Protein AF-A0A367M1W2-F1 (afdb_monomer_lite)

Organism: Pseudomonas aeruginosa (NCBI:txid287)

Radius of gyration: 13.67 Å; chains: 1; bounding box: 28×31×32 Å

Sequence (84 aa):
EAFQAEYRVNLSLERPDGSIVLTLSNERGVAAKRLIRPAQLHDLEQLQRMIESIRFGIAIENGTSAPQLLQAMTQGKARWPIAI

Structure (mmCIF, N/CA/C/O backbone):
data_AF-A0A367M1W2-F1
#
_entry.id   AF-A0A367M1W2-F1
#
loop_
_atom_site.group_PDB
_atom_site.id
_atom_site.type_symbol
_atom_site.label_atom_id
_atom_site.label_alt_id
_atom_site.label_comp_id
_atom_site.label_asym_id
_atom_site.label_entity_id
_atom_site.label_seq_id
_atom_site.pdbx_PDB_ins_code
_atom_site.Cartn_x
_atom_site.Cartn_y
_atom_site.Cartn_z
_atom_site.occupancy
_atom_site.B_iso_or_equiv
_atom_site.auth_seq_id
_atom_site.auth_comp_id
_atom_site.auth_asym_id
_atom_site.auth_atom_id
_atom_site.pdbx_PDB_model_num
ATOM 1 N N . GLU A 1 1 ? 8.303 -0.657 5.414 1.00 60.50 1 GLU A N 1
ATOM 2 C CA . GLU A 1 1 ? 7.981 -0.336 6.825 1.00 60.50 1 GLU A CA 1
ATOM 3 C C . GLU A 1 1 ? 6.740 0.555 7.009 1.00 60.50 1 GLU A C 1
ATOM 5 O O . GLU A 1 1 ? 5.979 0.294 7.929 1.00 60.50 1 GLU A O 1
ATOM 10 N N . ALA A 1 2 ? 6.433 1.494 6.096 1.00 68.12 2 ALA A N 1
ATOM 11 C CA . ALA A 1 2 ? 5.350 2.502 6.193 1.00 68.12 2 ALA A CA 1
ATOM 12 C C . ALA A 1 2 ? 3.929 2.067 6.649 1.00 68.12 2 ALA A C 1
ATOM 14 O O . ALA A 1 2 ? 3.167 2.905 7.133 1.00 68.12 2 ALA A O 1
ATOM 15 N N . PHE A 1 3 ? 3.553 0.795 6.477 1.00 76.81 3 PHE A N 1
ATOM 16 C CA . PHE A 1 3 ? 2.243 0.254 6.880 1.00 76.81 3 PHE A CA 1
ATOM 17 C C . PHE A 1 3 ? 2.337 -0.978 7.786 1.00 76.81 3 PHE A C 1
ATOM 19 O O . PHE A 1 3 ? 1.328 -1.404 8.336 1.00 76.81 3 PHE A O 1
ATOM 26 N N . GLN A 1 4 ? 3.529 -1.561 7.944 1.00 75.69 4 GLN A N 1
ATOM 27 C CA . GLN A 1 4 ? 3.697 -2.892 8.543 1.00 75.69 4 GLN A CA 1
ATOM 28 C C . GLN A 1 4 ? 3.450 -2.916 10.059 1.00 75.69 4 GLN A C 1
ATOM 30 O O . GLN A 1 4 ? 3.204 -3.982 10.608 1.00 75.69 4 GLN A O 1
ATOM 35 N N . ALA A 1 5 ? 3.486 -1.755 10.723 1.00 78.69 5 ALA A N 1
ATOM 36 C CA . ALA A 1 5 ? 3.186 -1.635 12.150 1.00 78.69 5 ALA A CA 1
ATOM 37 C C . ALA A 1 5 ? 1.702 -1.883 12.481 1.00 78.69 5 ALA A C 1
ATOM 39 O O . ALA A 1 5 ? 1.388 -2.353 13.568 1.00 78.69 5 ALA A O 1
ATOM 40 N N . GLU A 1 6 ? 0.797 -1.567 11.551 1.00 76.38 6 GLU A N 1
ATOM 41 C CA . GLU A 1 6 ? -0.657 -1.591 11.784 1.00 76.38 6 GLU A CA 1
ATOM 42 C C . GLU A 1 6 ? -1.402 -2.510 10.805 1.00 76.38 6 GLU A C 1
ATOM 44 O O . GLU A 1 6 ? -2.523 -2.943 11.074 1.00 76.38 6 GLU A O 1
ATOM 49 N N . TYR A 1 7 ? -0.786 -2.825 9.664 1.00 85.00 7 TYR A N 1
ATOM 50 C CA . TYR A 1 7 ? -1.403 -3.590 8.591 1.00 85.00 7 TYR A CA 1
ATOM 51 C C . TYR A 1 7 ? -0.480 -4.702 8.117 1.00 85.00 7 TYR A C 1
ATOM 53 O O . TYR A 1 7 ? 0.713 -4.511 7.870 1.00 85.00 7 TYR A O 1
ATOM 61 N N . ARG A 1 8 ? -1.074 -5.866 7.865 1.00 87.19 8 ARG A N 1
ATOM 62 C CA . ARG A 1 8 ? -0.448 -6.897 7.053 1.00 87.19 8 ARG A CA 1
ATOM 63 C C . ARG A 1 8 ? -0.397 -6.407 5.610 1.00 87.19 8 ARG A C 1
ATOM 65 O O . ARG A 1 8 ? -1.432 -6.184 4.981 1.00 87.19 8 ARG A O 1
ATOM 72 N N . VAL A 1 9 ? 0.821 -6.259 5.105 1.00 89.75 9 VAL A N 1
ATOM 73 C CA . VAL A 1 9 ? 1.106 -5.841 3.733 1.00 89.75 9 VAL A CA 1
ATOM 74 C C . VAL A 1 9 ? 1.233 -7.083 2.859 1.00 89.75 9 VAL A C 1
ATOM 76 O O . VAL A 1 9 ? 2.131 -7.892 3.075 1.00 89.75 9 VAL A O 1
ATOM 79 N N . ASN A 1 10 ? 0.361 -7.229 1.864 1.00 89.25 10 ASN A N 1
ATOM 80 C CA . ASN A 1 10 ? 0.505 -8.239 0.819 1.00 89.25 10 ASN A CA 1
ATOM 81 C C . ASN A 1 10 ? 0.755 -7.550 -0.521 1.00 89.25 10 ASN A C 1
ATOM 83 O O . ASN A 1 10 ? -0.008 -6.674 -0.929 1.00 89.25 10 ASN A O 1
ATOM 87 N N . LEU A 1 11 ? 1.827 -7.964 -1.190 1.00 86.75 11 LEU A N 1
ATOM 88 C CA . LEU A 1 11 ? 2.179 -7.545 -2.539 1.00 86.75 11 LEU A CA 1
ATOM 89 C C . LEU A 1 11 ? 2.050 -8.765 -3.443 1.00 86.75 11 LEU A C 1
ATOM 91 O O . LEU A 1 11 ? 2.691 -9.786 -3.201 1.00 86.75 11 LEU A O 1
ATOM 95 N N . SER A 1 12 ? 1.209 -8.674 -4.464 1.00 89.12 12 SER A N 1
ATOM 96 C CA . SER A 1 12 ? 0.980 -9.775 -5.398 1.00 89.12 12 SER A CA 1
ATOM 97 C C . SER A 1 12 ? 1.161 -9.286 -6.823 1.00 89.12 12 SER A C 1
ATOM 99 O O . SER A 1 12 ? 0.562 -8.288 -7.216 1.00 89.12 12 SER A O 1
ATOM 101 N N . LEU A 1 13 ? 1.997 -9.977 -7.597 1.00 85.00 13 LEU A N 1
ATOM 102 C CA . LEU A 1 13 ? 2.132 -9.719 -9.025 1.00 85.00 13 LEU A CA 1
ATOM 103 C C . LEU A 1 13 ? 0.827 -10.146 -9.702 1.00 85.00 13 LEU A C 1
ATOM 105 O O . LEU A 1 13 ? 0.484 -11.326 -9.682 1.00 85.00 13 LEU A O 1
ATOM 109 N N . GLU A 1 14 ? 0.081 -9.195 -10.255 1.00 77.19 14 GLU A N 1
ATOM 110 C CA . GLU A 1 14 ? -1.241 -9.489 -10.824 1.00 77.19 14 GLU A CA 1
ATOM 111 C C . GLU A 1 14 ? -1.188 -9.612 -12.350 1.00 77.19 14 GLU A C 1
ATOM 113 O O . GLU A 1 14 ? -2.076 -10.202 -12.963 1.00 77.19 14 GLU A O 1
ATOM 118 N N . ARG A 1 15 ? -0.148 -9.056 -12.984 1.00 79.94 15 ARG A N 1
ATOM 119 C CA . ARG A 1 15 ? -0.061 -8.969 -14.441 1.00 79.94 15 ARG A CA 1
ATOM 120 C C . ARG A 1 15 ? 1.355 -9.208 -14.970 1.00 79.94 15 ARG A C 1
ATOM 122 O O . ARG A 1 15 ? 2.324 -8.812 -14.321 1.00 79.94 15 ARG A O 1
ATOM 129 N N . PRO A 1 16 ? 1.481 -9.763 -16.192 1.00 81.69 16 PRO A N 1
ATOM 130 C CA . PRO A 1 16 ? 2.766 -9.907 -16.879 1.00 81.69 16 PRO A CA 1
ATOM 131 C C . PRO A 1 16 ? 3.453 -8.570 -17.186 1.00 81.69 16 PRO A C 1
ATOM 133 O O . PRO A 1 16 ? 4.653 -8.546 -17.430 1.00 81.69 16 PRO A O 1
ATOM 136 N N . ASP A 1 17 ? 2.703 -7.461 -17.168 1.00 82.88 17 ASP A N 1
ATOM 137 C CA . ASP A 1 17 ? 3.225 -6.103 -17.372 1.00 82.88 17 ASP A CA 1
ATOM 138 C C . ASP A 1 17 ? 4.027 -5.568 -16.170 1.00 82.88 17 ASP A C 1
ATOM 140 O O . ASP A 1 17 ? 4.488 -4.428 -16.195 1.00 82.88 17 ASP A O 1
ATOM 144 N N . GLY A 1 18 ? 4.185 -6.373 -15.115 1.00 82.38 18 GLY A N 1
ATOM 145 C CA . GLY A 1 18 ? 4.912 -6.011 -13.903 1.00 82.38 18 GLY A CA 1
ATOM 146 C C . GLY A 1 18 ? 4.071 -5.255 -12.875 1.00 82.38 18 GLY A C 1
ATOM 147 O O . GLY A 1 18 ? 4.608 -4.842 -11.849 1.00 82.38 18 GLY A O 1
ATOM 148 N N . SER A 1 19 ? 2.771 -5.054 -13.113 1.00 87.75 19 SER A N 1
ATOM 149 C CA . SER A 1 19 ? 1.892 -4.413 -12.135 1.00 87.75 19 SER A CA 1
ATOM 150 C C . SER A 1 19 ? 1.692 -5.290 -10.898 1.00 87.75 19 SER A C 1
ATOM 152 O O . SER A 1 19 ? 1.446 -6.498 -10.983 1.00 87.75 19 SER A O 1
ATOM 154 N N . ILE A 1 20 ? 1.743 -4.650 -9.734 1.00 89.75 20 ILE A N 1
ATOM 155 C CA . ILE A 1 20 ? 1.621 -5.289 -8.426 1.00 89.75 20 ILE A CA 1
ATOM 156 C C . ILE A 1 20 ? 0.351 -4.781 -7.761 1.00 89.75 20 ILE A C 1
ATOM 158 O O . ILE A 1 20 ? 0.068 -3.585 -7.773 1.00 89.75 20 ILE A O 1
ATOM 162 N N . VAL A 1 21 ? -0.409 -5.670 -7.138 1.00 91.25 21 VAL A N 1
ATOM 163 C CA . VAL A 1 21 ? -1.478 -5.277 -6.228 1.00 91.25 21 VAL A CA 1
ATOM 164 C C . VAL A 1 21 ? -0.963 -5.256 -4.804 1.00 91.25 21 VAL A C 1
ATOM 166 O O . VAL A 1 21 ? -0.489 -6.259 -4.274 1.00 91.25 21 VAL A O 1
ATOM 169 N N . LEU A 1 22 ? -1.095 -4.086 -4.189 1.00 90.50 22 LEU A N 1
ATOM 170 C CA . LEU A 1 22 ? -0.925 -3.872 -2.768 1.00 90.50 22 LEU A CA 1
ATOM 171 C C . LEU A 1 22 ? -2.271 -4.063 -2.081 1.00 90.50 22 LEU A C 1
ATOM 173 O O . LEU A 1 22 ? -3.233 -3.350 -2.366 1.00 90.50 22 LEU A O 1
ATOM 177 N N . THR A 1 23 ? -2.313 -4.996 -1.142 1.00 91.12 23 THR A N 1
ATOM 178 C CA . THR A 1 23 ? -3.435 -5.164 -0.223 1.00 91.12 23 THR A CA 1
ATOM 179 C C . THR A 1 23 ? -2.943 -4.908 1.193 1.00 91.12 23 THR A C 1
ATOM 181 O O . THR A 1 23 ? -2.002 -5.554 1.657 1.00 91.12 23 THR A O 1
ATOM 184 N N . LEU A 1 24 ? -3.581 -3.957 1.866 1.00 89.56 24 LEU A N 1
ATOM 185 C CA . LEU A 1 24 ? -3.397 -3.672 3.281 1.00 89.56 24 LEU A CA 1
ATOM 186 C C . LEU A 1 24 ? -4.594 -4.239 4.027 1.00 89.56 24 LEU A C 1
ATOM 188 O O . LEU A 1 24 ? -5.738 -3.893 3.736 1.00 89.56 24 LEU A O 1
ATOM 192 N N . SER A 1 25 ? -4.333 -5.122 4.979 1.00 88.12 25 SER A N 1
ATOM 193 C CA . SER A 1 25 ? -5.376 -5.788 5.758 1.00 88.12 25 SER A CA 1
ATOM 194 C C . SER A 1 25 ? -4.993 -5.872 7.226 1.00 88.12 25 SER A C 1
ATOM 196 O O . SER A 1 25 ? -3.813 -5.998 7.544 1.00 88.12 25 SER A O 1
ATOM 198 N N . ASN A 1 26 ? -5.977 -5.849 8.112 1.00 87.44 26 ASN A N 1
ATOM 199 C CA . ASN A 1 26 ? -5.815 -6.063 9.547 1.00 87.44 26 ASN A CA 1
ATOM 200 C C . ASN A 1 26 ? -6.944 -6.974 10.064 1.00 87.44 26 ASN A C 1
ATOM 202 O O . ASN A 1 26 ? -7.655 -7.602 9.280 1.00 87.44 26 ASN A O 1
ATOM 206 N N . GLU A 1 27 ? -7.119 -7.053 11.381 1.00 84.12 27 GLU A N 1
ATOM 207 C CA . GLU A 1 27 ? -8.145 -7.893 12.018 1.00 84.12 27 GLU A CA 1
ATOM 208 C C . GLU A 1 27 ? -9.585 -7.504 11.640 1.00 84.12 27 GLU A C 1
ATOM 210 O O . GLU A 1 27 ? -10.500 -8.310 11.780 1.00 84.12 27 GLU A O 1
ATOM 215 N N . ARG A 1 28 ? -9.797 -6.288 11.120 1.00 83.31 28 ARG A N 1
ATOM 216 C CA . ARG A 1 28 ? -11.103 -5.804 10.647 1.00 83.31 28 ARG A CA 1
ATOM 217 C C . ARG A 1 28 ? -11.368 -6.132 9.174 1.00 83.31 28 ARG A C 1
ATOM 219 O O . ARG A 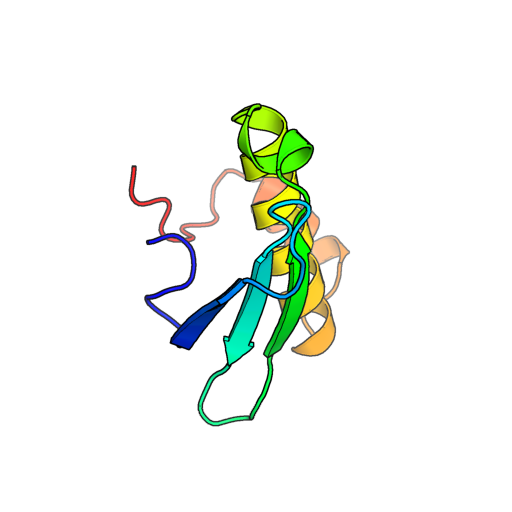1 28 ? -12.451 -5.836 8.680 1.00 83.31 28 ARG A O 1
ATOM 226 N N . GLY A 1 29 ? -10.406 -6.736 8.473 1.00 86.38 29 GLY A N 1
ATOM 227 C CA . GLY A 1 29 ? -10.498 -7.075 7.054 1.00 86.38 29 GLY A CA 1
ATOM 228 C C . GLY A 1 29 ? -9.535 -6.269 6.182 1.00 86.38 29 GLY A C 1
ATOM 229 O O . GLY A 1 29 ? -8.441 -5.895 6.607 1.00 86.38 29 GLY A O 1
ATOM 230 N N . VAL A 1 30 ? -9.911 -6.043 4.922 1.00 89.38 30 VAL A N 1
ATOM 231 C CA . VAL A 1 30 ? -9.098 -5.279 3.964 1.00 89.38 30 VAL A CA 1
ATOM 232 C C . VAL A 1 30 ? -9.317 -3.788 4.204 1.00 89.38 30 VAL A C 1
ATOM 234 O O . VAL A 1 30 ? -10.419 -3.295 4.007 1.00 89.38 30 VAL A O 1
ATOM 237 N N . ALA A 1 31 ? -8.260 -3.086 4.605 1.00 85.94 31 ALA A N 1
ATOM 238 C CA . ALA A 1 31 ? -8.269 -1.646 4.847 1.00 85.94 31 ALA A CA 1
ATOM 239 C C . ALA 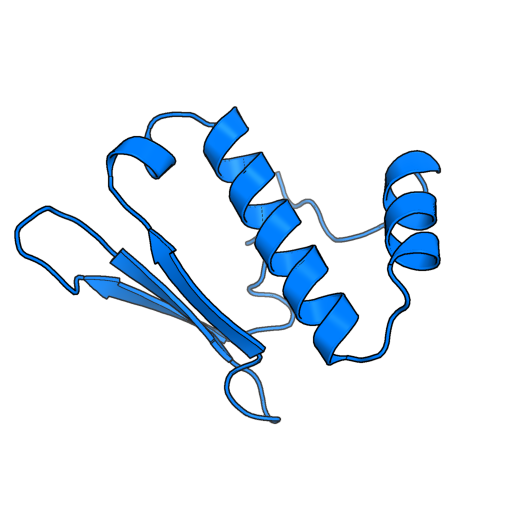A 1 31 ? -7.959 -0.833 3.585 1.00 85.94 31 ALA A C 1
ATOM 241 O O . ALA A 1 31 ? -8.388 0.303 3.467 1.00 85.94 31 ALA A O 1
ATOM 242 N N . ALA A 1 32 ? -7.186 -1.387 2.647 1.00 87.62 32 ALA A N 1
ATOM 243 C CA . ALA A 1 32 ? -6.988 -0.784 1.334 1.00 87.62 32 ALA A CA 1
ATOM 244 C C . ALA A 1 32 ? -6.558 -1.837 0.311 1.00 87.62 32 ALA A C 1
ATOM 246 O O . ALA A 1 32 ? -5.816 -2.769 0.629 1.00 87.62 32 ALA A O 1
ATOM 247 N N . LYS A 1 33 ? -6.958 -1.651 -0.948 1.00 90.44 33 LYS A N 1
ATOM 248 C CA . LYS A 1 33 ? -6.475 -2.444 -2.083 1.00 90.44 33 LYS A CA 1
ATOM 249 C C . LYS A 1 33 ? -6.164 -1.526 -3.258 1.00 90.44 33 LYS A C 1
ATOM 251 O O . LYS A 1 33 ? -7.019 -0.747 -3.672 1.00 90.44 33 LYS A O 1
ATOM 256 N N . ARG A 1 34 ? -4.948 -1.607 -3.804 1.00 89.12 34 ARG A N 1
ATOM 257 C CA . ARG A 1 34 ? -4.507 -0.729 -4.894 1.00 89.12 34 ARG A CA 1
ATOM 258 C C . ARG A 1 34 ? -3.611 -1.440 -5.897 1.00 89.12 34 ARG A C 1
ATOM 260 O O . ARG A 1 34 ? -2.672 -2.131 -5.518 1.00 89.12 34 ARG A O 1
ATOM 267 N N . L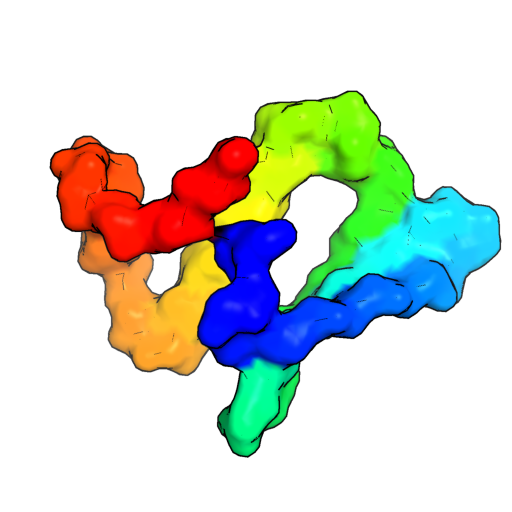EU A 1 35 ? -3.887 -1.215 -7.179 1.00 89.38 35 LEU A N 1
ATOM 268 C CA . LEU A 1 35 ? -2.991 -1.584 -8.270 1.00 89.38 35 LEU A CA 1
ATOM 269 C C . LEU A 1 35 ? -1.881 -0.537 -8.392 1.00 89.38 35 LEU A C 1
ATOM 271 O O . LEU A 1 35 ? -2.161 0.662 -8.462 1.00 89.38 35 LEU A O 1
ATOM 275 N N . ILE A 1 36 ? -0.643 -1.007 -8.445 1.00 87.50 36 ILE A N 1
ATOM 276 C CA . ILE A 1 36 ? 0.567 -0.210 -8.595 1.00 87.50 36 ILE A CA 1
ATOM 277 C C . ILE A 1 36 ? 1.227 -0.625 -9.902 1.00 87.50 36 ILE A C 1
ATOM 279 O O . ILE A 1 36 ? 1.584 -1.788 -10.092 1.00 87.50 36 ILE A O 1
ATOM 283 N N . ARG A 1 37 ? 1.382 0.331 -10.815 1.00 86.81 37 ARG A N 1
ATOM 284 C CA . ARG A 1 37 ? 2.100 0.105 -12.071 1.00 86.81 37 ARG A CA 1
ATOM 285 C C . ARG A 1 37 ? 3.606 0.280 -11.855 1.00 86.81 37 ARG A C 1
ATOM 287 O O . ARG A 1 37 ? 3.985 1.135 -11.054 1.00 86.81 37 ARG A O 1
ATOM 294 N N . PRO A 1 38 ? 4.468 -0.406 -12.626 1.00 82.12 38 PRO A N 1
ATOM 295 C CA . PRO A 1 38 ? 5.923 -0.255 -12.514 1.00 82.12 38 PRO A CA 1
ATOM 296 C C . PRO A 1 38 ? 6.394 1.201 -12.610 1.00 82.12 38 PRO A C 1
ATOM 298 O O . PRO A 1 38 ? 7.230 1.643 -11.830 1.00 82.12 38 PRO A O 1
ATOM 301 N N . ALA A 1 39 ? 5.786 1.986 -13.505 1.00 80.06 39 ALA A N 1
ATOM 302 C CA . ALA A 1 39 ? 6.112 3.400 -13.691 1.00 80.06 39 ALA A CA 1
ATOM 303 C C . ALA A 1 39 ? 5.891 4.265 -12.433 1.00 80.06 39 ALA A C 1
ATOM 305 O O . ALA A 1 39 ? 6.505 5.315 -12.304 1.00 80.06 39 ALA A O 1
ATOM 306 N N . GLN A 1 40 ? 5.033 3.834 -11.503 1.00 74.06 40 GLN A N 1
ATOM 307 C CA . GLN A 1 40 ? 4.783 4.545 -10.243 1.00 74.06 40 GLN A CA 1
ATOM 308 C C . GLN A 1 40 ? 5.819 4.209 -9.163 1.00 74.06 40 GLN A C 1
ATOM 310 O O . GLN A 1 40 ? 5.903 4.921 -8.170 1.00 74.06 40 GLN A O 1
ATOM 315 N N . LEU A 1 41 ? 6.586 3.130 -9.343 1.00 75.88 41 LEU A N 1
ATOM 316 C CA . LEU A 1 41 ? 7.630 2.697 -8.412 1.00 75.88 41 LEU A CA 1
ATOM 317 C C . LEU A 1 41 ? 9.000 3.306 -8.731 1.00 75.88 41 LEU A C 1
ATOM 319 O O . LEU A 1 41 ? 9.859 3.345 -7.860 1.00 75.88 41 LEU A O 1
ATOM 323 N N . HIS A 1 42 ? 9.215 3.764 -9.967 1.00 78.94 42 HIS A N 1
ATOM 324 C CA . HIS A 1 42 ? 10.501 4.319 -10.405 1.00 78.94 42 HIS A CA 1
ATOM 325 C C . HIS A 1 42 ? 10.776 5.747 -9.923 1.00 78.94 42 HIS A C 1
ATOM 327 O O . HIS A 1 42 ? 11.910 6.205 -10.029 1.00 78.94 42 HIS A O 1
ATOM 333 N N . ASP A 1 43 ? 9.772 6.442 -9.396 1.00 82.56 43 ASP A N 1
ATOM 334 C CA . ASP A 1 43 ? 9.905 7.810 -8.910 1.00 82.56 43 ASP A CA 1
ATOM 335 C C . ASP A 1 43 ? 9.586 7.856 -7.410 1.00 82.56 43 ASP A C 1
ATOM 337 O O . ASP A 1 43 ? 8.491 7.483 -6.976 1.00 82.56 43 ASP A O 1
ATOM 341 N N . LEU A 1 44 ? 10.570 8.282 -6.612 1.00 81.44 44 LEU A N 1
ATOM 342 C CA . LEU A 1 44 ? 10.462 8.305 -5.154 1.00 81.44 44 LEU A CA 1
ATOM 343 C C . LEU A 1 44 ? 9.375 9.278 -4.673 1.00 81.44 44 LEU A C 1
ATOM 345 O O . LEU A 1 44 ? 8.685 8.981 -3.698 1.00 81.44 44 LEU A O 1
ATOM 349 N N . GLU A 1 45 ? 9.184 10.4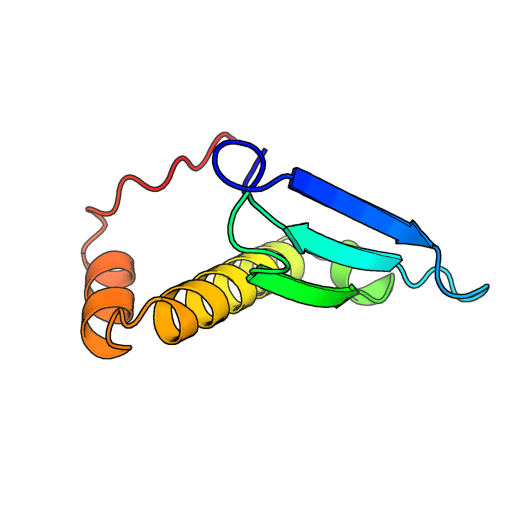05 -5.358 1.00 84.69 45 GLU A N 1
ATOM 350 C CA . GLU A 1 45 ? 8.159 11.389 -5.011 1.00 84.69 45 GLU A CA 1
ATOM 351 C C . GLU A 1 45 ? 6.762 10.831 -5.309 1.00 84.69 45 GLU A C 1
ATOM 353 O O . GLU A 1 45 ? 5.854 10.913 -4.481 1.00 84.69 45 GLU A O 1
ATOM 358 N N . GLN A 1 46 ? 6.593 10.176 -6.457 1.00 82.94 46 GLN A N 1
ATOM 359 C CA . GLN A 1 46 ? 5.340 9.513 -6.820 1.00 82.94 46 GLN A CA 1
ATOM 360 C C . GLN A 1 46 ? 5.005 8.367 -5.863 1.00 82.94 46 GLN A C 1
ATOM 362 O O . GLN A 1 46 ? 3.837 8.185 -5.502 1.00 82.94 46 GLN A O 1
ATOM 367 N N . LEU A 1 47 ? 6.018 7.627 -5.408 1.00 83.75 47 LEU A N 1
ATOM 368 C CA . LEU A 1 47 ? 5.852 6.590 -4.400 1.00 83.75 47 LEU A CA 1
ATOM 369 C C . LEU A 1 47 ? 5.395 7.180 -3.060 1.00 83.75 47 LEU A C 1
ATOM 371 O O . LEU A 1 47 ? 4.452 6.665 -2.456 1.00 83.75 47 LEU A O 1
ATOM 375 N N . GLN A 1 48 ? 6.006 8.279 -2.613 1.00 83.69 48 GLN A N 1
ATOM 376 C CA . GLN A 1 48 ? 5.595 8.982 -1.395 1.00 83.69 48 GLN A CA 1
ATOM 377 C C . GLN A 1 48 ? 4.157 9.503 -1.504 1.00 83.69 48 GLN A C 1
ATOM 379 O O . GLN A 1 48 ? 3.329 9.184 -0.650 1.00 83.69 48 GLN A O 1
ATOM 384 N N . ARG A 1 49 ? 3.813 10.181 -2.606 1.00 84.12 49 ARG A N 1
ATOM 385 C CA . ARG A 1 49 ? 2.444 10.652 -2.885 1.00 84.12 49 ARG A CA 1
ATOM 386 C C . ARG A 1 49 ? 1.432 9.501 -2.889 1.00 84.12 49 ARG A C 1
ATOM 388 O O . ARG A 1 49 ? 0.310 9.644 -2.400 1.00 84.12 49 ARG A O 1
ATOM 395 N N . MET A 1 50 ? 1.812 8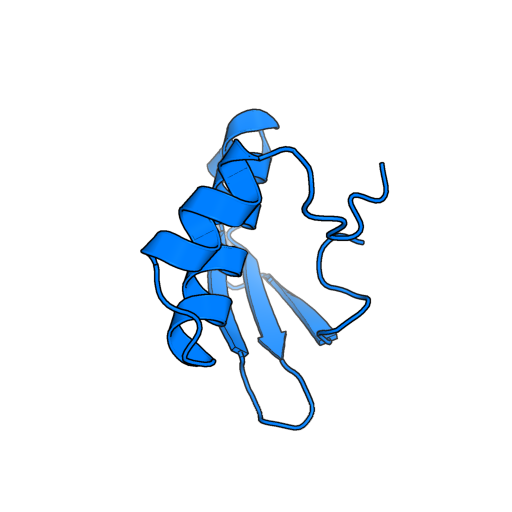.336 -3.419 1.00 84.62 50 MET A N 1
ATOM 396 C CA . MET A 1 50 ? 0.967 7.140 -3.397 1.00 84.62 50 MET A CA 1
ATOM 397 C C . MET A 1 50 ? 0.733 6.643 -1.967 1.00 84.62 50 MET A C 1
ATOM 399 O O . MET A 1 50 ? -0.406 6.346 -1.603 1.00 84.62 50 MET A O 1
ATOM 403 N N . ILE A 1 51 ? 1.790 6.565 -1.158 1.00 85.50 51 ILE A N 1
ATOM 404 C CA . ILE A 1 51 ? 1.712 6.163 0.251 1.00 85.50 51 ILE A CA 1
ATOM 405 C C . ILE A 1 51 ? 0.791 7.117 1.024 1.00 85.50 51 ILE A C 1
ATOM 407 O O . ILE A 1 51 ? -0.096 6.654 1.742 1.00 85.50 51 ILE A O 1
ATOM 411 N N . GLU A 1 52 ? 0.931 8.429 0.835 1.00 84.62 52 GLU A N 1
ATOM 412 C CA . GLU A 1 52 ? 0.067 9.433 1.466 1.00 84.62 52 GLU A CA 1
ATOM 413 C C . GLU A 1 52 ? -1.397 9.296 1.035 1.0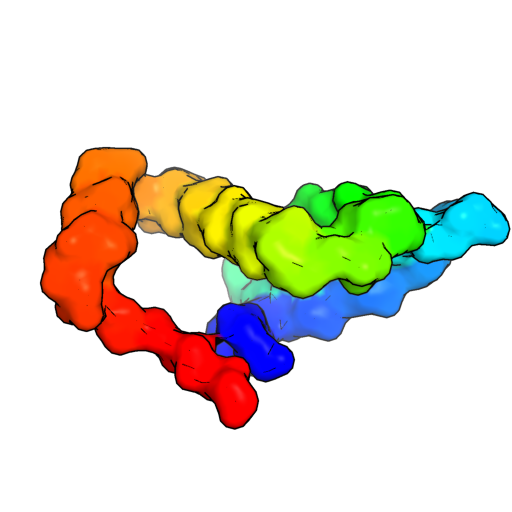0 84.62 52 GLU A C 1
ATOM 415 O O . GLU A 1 52 ? -2.290 9.296 1.883 1.00 84.62 52 GLU A O 1
ATOM 420 N N . SER A 1 53 ? -1.657 9.089 -0.260 1.00 85.12 53 SER A N 1
ATOM 421 C CA . SER A 1 53 ? -3.012 8.859 -0.777 1.00 85.12 53 SER A CA 1
ATOM 422 C C . SER A 1 53 ? -3.672 7.631 -0.144 1.00 85.12 53 SER A C 1
ATOM 424 O O . SER A 1 53 ? -4.856 7.675 0.189 1.00 85.12 53 SER A O 1
ATOM 426 N N . ILE A 1 54 ? -2.918 6.545 0.050 1.00 85.75 54 ILE A N 1
ATOM 427 C CA . ILE A 1 54 ? -3.423 5.326 0.693 1.00 85.75 54 ILE A CA 1
ATOM 428 C C . ILE A 1 54 ? -3.744 5.586 2.170 1.00 85.75 54 ILE A C 1
ATOM 430 O O . ILE A 1 54 ? -4.811 5.202 2.641 1.00 85.75 54 ILE A O 1
ATOM 434 N N . ARG A 1 55 ? -2.858 6.282 2.892 1.00 84.00 55 ARG A N 1
ATOM 435 C CA . ARG A 1 55 ? -3.064 6.637 4.309 1.00 84.00 55 ARG A CA 1
ATOM 436 C C . ARG A 1 55 ? -4.283 7.526 4.496 1.00 84.00 55 ARG A C 1
ATOM 438 O O . ARG A 1 55 ? -5.057 7.310 5.424 1.00 84.00 55 ARG A O 1
ATOM 445 N N . PHE A 1 56 ? -4.474 8.480 3.590 1.00 80.31 56 PHE A N 1
ATOM 446 C CA . PHE A 1 56 ? -5.646 9.338 3.586 1.00 80.31 56 PHE A CA 1
ATOM 447 C C . PHE A 1 56 ? -6.930 8.534 3.355 1.00 80.31 56 PHE A C 1
ATOM 449 O O . PHE A 1 56 ? -7.861 8.667 4.141 1.00 80.31 56 PHE A O 1
ATOM 456 N N . GLY A 1 57 ? -6.965 7.651 2.348 1.00 81.62 57 GLY A N 1
ATOM 457 C CA . GLY A 1 57 ? -8.124 6.789 2.079 1.00 81.62 57 GLY A CA 1
ATOM 458 C C . GLY A 1 57 ? -8.539 5.958 3.297 1.00 81.62 57 GLY A C 1
ATOM 459 O O . GLY A 1 57 ? -9.689 6.023 3.721 1.00 81.62 57 GLY A O 1
ATOM 460 N N . ILE A 1 58 ? -7.572 5.293 3.935 1.00 82.12 58 ILE A N 1
ATOM 461 C CA . ILE A 1 58 ? -7.801 4.492 5.148 1.00 82.12 58 ILE A CA 1
ATOM 462 C C . ILE A 1 58 ? -8.347 5.346 6.296 1.00 82.12 58 ILE A C 1
ATOM 464 O O . ILE A 1 58 ? -9.221 4.919 7.049 1.00 82.12 58 ILE A O 1
ATOM 468 N N . ALA A 1 59 ? -7.818 6.554 6.476 1.00 77.19 59 ALA A N 1
ATOM 469 C CA . ALA A 1 59 ? -8.246 7.417 7.562 1.00 77.19 59 ALA A CA 1
ATOM 470 C C . ALA A 1 59 ? -9.680 7.938 7.369 1.00 77.19 59 ALA A C 1
ATOM 472 O O . ALA A 1 59 ? -10.423 8.010 8.349 1.00 77.19 59 ALA A O 1
ATOM 473 N N . ILE A 1 60 ? -10.089 8.215 6.126 1.00 75.12 60 ILE A N 1
ATOM 474 C CA . ILE A 1 60 ? -11.484 8.528 5.784 1.00 75.12 60 ILE A CA 1
ATOM 475 C C . ILE A 1 60 ? -12.395 7.332 6.088 1.00 75.12 60 ILE A C 1
ATOM 477 O O . ILE A 1 60 ? -13.421 7.507 6.742 1.00 75.12 60 ILE A O 1
ATOM 481 N N . GLU A 1 61 ? -12.009 6.119 5.680 1.00 74.19 61 GLU A N 1
ATOM 482 C CA . GLU A 1 61 ? -12.787 4.898 5.951 1.00 74.19 61 GLU A CA 1
ATOM 483 C C . GLU A 1 61 ? -12.915 4.597 7.454 1.00 74.19 61 GLU A C 1
ATOM 485 O O . GLU A 1 61 ? -13.955 4.129 7.909 1.00 74.19 61 GLU A O 1
ATOM 490 N N . ASN A 1 62 ? -11.906 4.950 8.255 1.00 71.12 62 ASN A N 1
ATOM 491 C CA . ASN A 1 62 ? -11.950 4.854 9.717 1.00 71.12 62 ASN A CA 1
ATOM 492 C C . ASN A 1 62 ? -12.722 6.004 10.403 1.00 71.12 62 ASN A C 1
ATOM 494 O O . ASN A 1 62 ? -12.737 6.076 11.632 1.00 71.12 62 ASN A O 1
ATOM 498 N N . GLY A 1 63 ? -13.346 6.914 9.646 1.00 65.12 63 GLY A N 1
ATOM 499 C CA . GLY A 1 63 ? -14.135 8.028 10.183 1.00 65.12 63 GLY A CA 1
ATOM 500 C C . GLY A 1 63 ? -13.313 9.238 10.641 1.00 65.12 63 GLY A C 1
ATOM 501 O O . GLY A 1 63 ? -13.847 10.135 11.295 1.00 65.12 63 GLY A O 1
ATOM 502 N N . THR A 1 64 ? -12.022 9.301 10.300 1.00 63.41 64 THR A N 1
ATOM 503 C CA . THR A 1 64 ? -11.200 10.494 10.542 1.00 63.41 64 THR A CA 1
ATOM 504 C C . THR A 1 64 ? -11.501 11.526 9.464 1.00 63.41 64 THR A C 1
ATOM 506 O O . THR A 1 64 ? -11.413 11.241 8.273 1.00 63.41 64 THR A O 1
ATOM 509 N N . SER A 1 65 ? -11.869 12.744 9.859 1.00 58.34 65 SER A N 1
ATOM 510 C CA . SER A 1 65 ? -12.325 13.746 8.894 1.00 58.34 65 SER A CA 1
ATOM 511 C C . SER A 1 65 ? -11.160 14.303 8.065 1.00 58.34 65 SER A C 1
ATOM 513 O O . SER A 1 65 ? -10.108 14.647 8.608 1.00 58.34 65 SER A O 1
ATOM 515 N N . ALA A 1 66 ? -11.371 14.485 6.755 1.00 60.41 66 ALA A N 1
ATOM 516 C CA . ALA A 1 66 ? -10.405 15.080 5.817 1.00 60.41 66 ALA A CA 1
ATOM 517 C C . ALA A 1 66 ? -9.689 16.356 6.331 1.00 60.41 66 ALA A C 1
ATOM 519 O O . ALA A 1 66 ? -8.474 16.459 6.154 1.00 60.41 66 ALA A O 1
ATOM 520 N N . PRO A 1 67 ? -10.363 17.305 7.019 1.00 61.16 67 PRO A N 1
ATOM 521 C CA . PRO A 1 67 ? -9.708 18.495 7.563 1.00 61.16 67 PRO A CA 1
ATOM 522 C C . PRO A 1 67 ? -8.769 18.190 8.736 1.00 61.16 67 PRO A C 1
ATOM 524 O O . PRO A 1 67 ? -7.751 18.859 8.880 1.00 61.16 67 PRO A O 1
ATOM 527 N N . GLN A 1 68 ? -9.083 17.189 9.567 1.00 59.38 68 GLN A N 1
ATOM 528 C CA . GLN A 1 68 ? -8.226 16.770 10.685 1.00 59.38 68 GLN A CA 1
ATOM 529 C C . GLN A 1 68 ? -6.949 16.104 10.166 1.00 59.38 68 GLN A C 1
ATOM 531 O O . GLN A 1 68 ? -5.868 16.325 10.708 1.00 59.38 68 GLN A O 1
ATOM 536 N N . LEU A 1 69 ? -7.065 15.344 9.074 1.00 62.50 69 LEU A N 1
ATOM 537 C CA . LEU A 1 69 ? -5.927 14.732 8.391 1.00 62.50 69 LEU A CA 1
ATOM 538 C C . LEU A 1 69 ? -5.027 15.785 7.747 1.00 62.50 69 LEU A C 1
ATOM 540 O O . LEU A 1 69 ? -3.820 15.777 7.972 1.00 62.50 69 LEU A O 1
ATOM 544 N N . LEU A 1 70 ? -5.611 16.741 7.022 1.00 61.38 70 LEU A N 1
ATOM 545 C CA . LEU A 1 70 ? -4.864 17.832 6.399 1.00 61.38 70 LEU A CA 1
ATOM 546 C C . LEU A 1 70 ? -4.168 18.725 7.444 1.00 61.38 70 LEU A C 1
ATOM 548 O O . LEU A 1 70 ? -3.031 19.151 7.243 1.00 61.38 70 LEU A O 1
ATOM 552 N N . GLN A 1 71 ? -4.810 18.968 8.591 1.00 61.19 71 GLN A N 1
ATOM 553 C CA . GLN A 1 71 ? -4.196 19.675 9.719 1.00 61.19 71 GLN A CA 1
ATOM 554 C C . GLN A 1 71 ? -3.036 18.880 10.333 1.00 61.19 71 GLN A C 1
ATOM 556 O O . GLN A 1 71 ? -1.978 19.445 10.588 1.00 61.19 71 GLN A O 1
ATOM 561 N N . ALA A 1 72 ? -3.179 17.565 10.508 1.00 61.38 72 ALA A N 1
ATOM 562 C CA . ALA A 1 72 ? -2.095 16.715 11.000 1.00 61.38 72 ALA A CA 1
ATOM 563 C C . ALA A 1 72 ? -0.877 16.711 10.052 1.00 61.38 72 ALA A C 1
ATOM 565 O O . ALA A 1 72 ? 0.262 16.711 10.517 1.00 61.38 72 ALA A O 1
ATOM 566 N N . MET A 1 73 ? -1.109 16.764 8.736 1.00 62.62 73 MET A N 1
ATOM 567 C CA . MET A 1 73 ? -0.051 16.847 7.719 1.00 62.62 73 MET A CA 1
ATOM 568 C C . MET A 1 73 ? 0.632 18.224 7.683 1.00 62.62 73 MET A C 1
ATOM 570 O O . MET A 1 73 ? 1.845 18.303 7.521 1.00 62.62 73 MET A O 1
ATOM 574 N N . THR A 1 74 ? -0.121 19.313 7.873 1.00 60.53 74 THR A N 1
ATOM 575 C CA . THR A 1 74 ? 0.407 20.692 7.814 1.00 60.53 74 THR A CA 1
ATOM 576 C C . THR A 1 74 ? 1.043 21.174 9.120 1.00 60.53 74 THR A C 1
ATOM 578 O O . THR A 1 74 ? 1.900 22.051 9.085 1.00 60.53 74 THR A O 1
ATOM 581 N N . GLN A 1 75 ? 0.685 20.604 10.275 1.00 53.66 75 GLN A N 1
ATOM 582 C CA . GLN A 1 75 ? 1.237 21.025 11.568 1.00 53.66 75 GLN A CA 1
ATOM 583 C C . GLN A 1 75 ? 2.603 20.415 11.919 1.00 53.66 75 GLN A C 1
ATOM 585 O O . GLN A 1 75 ? 3.110 20.694 13.004 1.00 53.66 75 GLN A O 1
ATOM 590 N N . GLY A 1 76 ? 3.198 19.549 11.086 1.00 50.44 76 GLY A N 1
ATOM 591 C CA . GLY A 1 76 ? 4.486 18.886 11.382 1.00 50.44 76 GLY A CA 1
ATOM 592 C C . GLY A 1 76 ? 4.495 18.031 12.666 1.00 50.44 76 GLY A C 1
ATOM 593 O O . GLY A 1 76 ? 5.485 17.382 12.992 1.00 50.44 76 GLY A O 1
ATOM 594 N N . LYS A 1 77 ? 3.375 17.996 13.393 1.00 43.78 77 LYS A N 1
ATOM 595 C CA . LYS A 1 77 ? 3.134 17.260 14.629 1.00 43.78 77 LYS A CA 1
ATOM 596 C C . LYS A 1 77 ? 2.133 16.158 14.347 1.00 43.78 77 LYS A C 1
ATOM 598 O O . LYS A 1 77 ? 1.093 16.030 14.982 1.00 43.78 77 LYS A O 1
ATOM 603 N N . ALA A 1 78 ? 2.485 15.326 13.390 1.00 43.94 78 ALA A N 1
ATOM 604 C CA . ALA A 1 78 ? 1.934 14.003 13.317 1.00 43.94 78 ALA A CA 1
ATOM 605 C C . ALA A 1 78 ? 3.126 13.064 13.218 1.00 43.94 78 ALA A C 1
ATOM 607 O O . ALA A 1 78 ? 3.638 12.770 12.145 1.00 43.94 78 ALA A O 1
ATOM 608 N N . ARG A 1 79 ? 3.578 12.625 14.396 1.00 42.53 79 ARG A N 1
ATOM 609 C CA . ARG A 1 79 ? 4.264 11.349 14.574 1.00 42.53 79 ARG A CA 1
ATOM 610 C C . ARG A 1 79 ? 3.351 10.274 13.984 1.00 42.53 79 ARG A C 1
ATOM 612 O O . ARG A 1 79 ? 2.558 9.663 14.686 1.00 42.53 79 ARG A O 1
ATOM 619 N N . TRP A 1 80 ? 3.422 10.103 12.679 1.00 46.91 80 TRP A N 1
ATOM 620 C CA . TRP A 1 80 ? 3.222 8.815 12.053 1.00 46.91 80 TRP A CA 1
ATOM 621 C C . TRP A 1 80 ? 4.639 8.273 11.867 1.00 46.91 80 TRP A C 1
ATOM 623 O O . TRP A 1 80 ? 5.536 9.065 11.571 1.00 46.91 80 TRP A O 1
ATOM 633 N N . PRO A 1 81 ? 4.891 6.985 12.125 1.00 37.22 81 PRO A N 1
ATOM 634 C CA . PRO A 1 81 ? 6.234 6.435 12.049 1.00 37.22 81 PRO A CA 1
ATOM 635 C C . PRO A 1 81 ? 6.703 6.479 10.592 1.00 37.22 81 PRO A C 1
ATOM 637 O O . PRO A 1 81 ? 6.412 5.595 9.792 1.00 37.22 81 PRO A O 1
ATOM 640 N N . ILE A 1 82 ? 7.402 7.554 10.242 1.00 39.97 82 ILE A N 1
ATOM 641 C CA . ILE A 1 82 ? 8.282 7.606 9.087 1.00 39.97 82 ILE A CA 1
ATOM 642 C C . ILE A 1 82 ? 9.552 6.905 9.570 1.00 39.97 82 ILE A C 1
ATOM 644 O O . ILE A 1 82 ? 10.416 7.528 10.180 1.00 39.97 82 ILE A O 1
ATOM 648 N N . ALA A 1 83 ? 9.605 5.584 9.416 1.00 41.81 83 ALA A N 1
ATOM 649 C CA . ALA A 1 83 ? 10.879 4.880 9.453 1.00 41.81 83 ALA A CA 1
ATOM 650 C C . ALA A 1 83 ? 11.541 5.129 8.091 1.00 41.81 83 ALA A C 1
ATOM 652 O O . ALA A 1 83 ? 10.976 4.749 7.060 1.00 41.81 83 ALA A O 1
ATOM 653 N N . ILE A 1 84 ? 12.644 5.881 8.120 1.00 44.88 84 ILE A N 1
ATOM 654 C CA . ILE A 1 84 ? 13.582 6.093 7.010 1.00 44.88 84 ILE A CA 1
ATOM 655 C C . ILE A 1 84 ? 14.640 5.001 7.112 1.00 44.88 84 ILE A C 1
ATOM 657 O O . ILE A 1 84 ? 15.093 4.774 8.259 1.00 44.88 84 ILE A O 1
#

pLDDT: mean 75.43, std 14.64, range [37.22, 91.25]

Foldseek 3Di:
DLQVVAWDWDWAQPDPQRKIWTWTADPVGTLDIDIDGPVQVVDPVSVVVVSLVSVLSSCVVVVNDPVNSVCCVVVVPDPDPPPD

Secondary structure (DSSP, 8-state):
-TTTTTSEEEEEE--TT--EEEEEEETTEEEEEEEE-HHHHS-HHHHHHHHHHHHHHHHHHTT--HHHHHHHHHTS--------

InterPro domains:
  IPR021898 Protein of unknown function DUF3509 [PF12021] (2-77)